Protein AF-A0A2M8Q9E0-F1 (afdb_monomer_lite)

Structure (mmCIF, N/CA/C/O backbone):
data_AF-A0A2M8Q9E0-F1
#
_entry.id   AF-A0A2M8Q9E0-F1
#
loop_
_atom_site.group_PDB
_atom_site.id
_atom_site.type_symbol
_atom_site.label_atom_id
_atom_site.label_alt_id
_atom_site.label_comp_id
_atom_site.label_asym_id
_atom_site.label_entity_id
_atom_site.label_seq_id
_atom_site.pdbx_PDB_ins_code
_atom_site.Cartn_x
_atom_site.Cartn_y
_atom_site.Cartn_z
_atom_site.occupancy
_atom_site.B_iso_or_equiv
_atom_site.auth_seq_id
_atom_site.auth_comp_id
_atom_site.auth_asym_id
_atom_site.auth_atom_id
_atom_site.pdbx_PDB_model_num
ATOM 1 N N . MET A 1 1 ? -6.955 -9.492 21.400 1.00 60.41 1 MET A N 1
ATOM 2 C CA . MET A 1 1 ? -7.118 -10.367 20.214 1.00 60.41 1 MET A CA 1
ATOM 3 C C . MET A 1 1 ? -6.057 -11.446 20.306 1.00 60.41 1 MET A C 1
ATOM 5 O O . MET A 1 1 ? -4.977 -11.113 20.778 1.00 60.41 1 MET A O 1
ATOM 9 N N . SER A 1 2 ? -6.350 -12.702 19.955 1.00 78.50 2 SER A N 1
ATOM 10 C CA . SER A 1 2 ? -5.313 -13.746 19.972 1.00 78.50 2 SER A CA 1
ATOM 11 C C . SER A 1 2 ? -4.228 -13.433 18.937 1.00 78.50 2 SER A C 1
ATOM 13 O O . SER A 1 2 ? -4.513 -12.800 17.916 1.00 78.50 2 SER A O 1
ATOM 15 N N . GLU A 1 3 ? -2.991 -13.852 19.200 1.00 79.25 3 GLU A N 1
ATOM 16 C CA . GLU A 1 3 ? -1.852 -13.628 18.297 1.00 79.25 3 GLU A CA 1
ATOM 17 C C . GLU A 1 3 ? -2.106 -14.211 16.898 1.00 79.25 3 GLU A C 1
ATOM 19 O O . GLU A 1 3 ? -1.849 -13.545 15.893 1.00 79.25 3 GLU A O 1
ATOM 24 N N . ASP A 1 4 ? -2.738 -15.386 16.829 1.00 86.88 4 ASP A N 1
ATOM 25 C CA . ASP A 1 4 ? -3.128 -16.039 15.574 1.00 86.88 4 ASP A CA 1
ATOM 26 C C . ASP A 1 4 ? -4.017 -15.154 14.698 1.00 86.88 4 ASP A C 1
ATOM 28 O O . ASP A 1 4 ? -3.867 -15.101 13.476 1.00 86.88 4 ASP A O 1
ATOM 32 N N . HIS A 1 5 ? -4.941 -14.414 15.312 1.00 85.88 5 HIS A N 1
ATOM 33 C CA . HIS A 1 5 ? -5.854 -13.560 14.566 1.00 85.88 5 HIS A CA 1
ATOM 34 C C . HIS A 1 5 ? -5.113 -12.394 13.899 1.00 85.88 5 HIS A C 1
ATOM 36 O O . HIS A 1 5 ? -5.395 -12.048 12.751 1.00 85.88 5 HIS A O 1
ATOM 42 N N . VAL A 1 6 ? -4.133 -11.809 14.594 1.00 87.56 6 VAL A N 1
ATOM 43 C CA . VAL A 1 6 ? -3.302 -10.718 14.059 1.00 87.56 6 VAL A CA 1
ATOM 44 C C . VAL A 1 6 ? -2.400 -11.226 12.934 1.00 87.56 6 VAL A C 1
ATOM 46 O O . VAL A 1 6 ? -2.247 -10.549 11.912 1.00 87.56 6 VAL A O 1
ATOM 49 N N . PHE A 1 7 ? -1.849 -12.433 13.078 1.00 91.19 7 PHE A N 1
ATOM 50 C CA . PHE A 1 7 ? -1.046 -13.073 12.039 1.00 91.19 7 PHE A CA 1
ATOM 51 C C . PHE A 1 7 ? -1.838 -13.242 10.734 1.00 91.19 7 PHE A C 1
ATOM 53 O O . PHE A 1 7 ? -1.405 -12.775 9.675 1.00 91.19 7 PHE A O 1
ATOM 60 N N . TRP A 1 8 ? -3.033 -13.837 10.802 1.00 93.50 8 TRP A N 1
ATOM 61 C CA . TRP A 1 8 ? -3.864 -14.061 9.616 1.00 93.50 8 TRP A CA 1
ATOM 62 C C . TRP A 1 8 ? -4.396 -12.769 8.999 1.00 93.50 8 TRP A C 1
ATOM 64 O O . TRP A 1 8 ? -4.403 -12.641 7.774 1.00 93.50 8 TRP A O 1
ATOM 74 N N . GLN A 1 9 ? -4.763 -11.776 9.812 1.00 90.50 9 GLN A N 1
ATOM 75 C CA . GLN A 1 9 ? -5.128 -10.452 9.302 1.00 90.50 9 GLN A CA 1
ATOM 76 C C . GLN A 1 9 ? -3.966 -9.780 8.569 1.00 90.50 9 GLN A C 1
ATOM 78 O O . GLN A 1 9 ? -4.171 -9.202 7.505 1.00 90.50 9 GLN A O 1
ATOM 83 N N . THR A 1 10 ? -2.742 -9.902 9.086 1.00 92.38 10 THR A N 1
ATOM 84 C CA . THR A 1 10 ? -1.543 -9.354 8.436 1.00 92.38 10 THR A CA 1
ATOM 85 C C . THR A 1 10 ? -1.278 -10.038 7.097 1.00 92.38 10 THR A C 1
ATOM 87 O O . THR A 1 10 ? -0.991 -9.367 6.106 1.00 92.38 10 THR A O 1
ATOM 90 N N . LYS A 1 11 ? -1.430 -11.367 7.027 1.00 93.19 11 LYS A N 1
ATOM 91 C CA . LYS A 1 11 ? -1.324 -12.121 5.768 1.00 93.19 11 LYS A CA 1
ATOM 92 C C . LYS A 1 11 ? -2.397 -11.713 4.762 1.00 93.19 11 LYS A C 1
ATOM 94 O O . LYS A 1 11 ? -2.080 -11.516 3.592 1.00 93.19 11 LYS A O 1
ATOM 99 N N . LEU A 1 12 ? -3.641 -11.551 5.208 1.00 91.62 12 LEU A N 1
ATOM 100 C CA . LEU A 1 12 ? -4.738 -11.105 4.353 1.00 91.62 12 LEU A CA 1
ATOM 101 C C . LEU A 1 12 ? -4.495 -9.686 3.824 1.00 91.62 12 LEU A C 1
ATOM 103 O O . LEU A 1 12 ? -4.649 -9.449 2.629 1.00 91.62 12 LEU A O 1
ATOM 107 N N . ALA A 1 13 ? -4.042 -8.768 4.681 1.00 89.81 13 ALA A N 1
ATOM 108 C CA . ALA A 1 13 ? -3.657 -7.420 4.275 1.00 89.81 13 ALA A CA 1
ATOM 109 C C . ALA A 1 13 ? -2.540 -7.445 3.223 1.00 89.81 13 ALA A C 1
ATOM 111 O O . ALA A 1 13 ? -2.661 -6.796 2.189 1.00 89.81 13 ALA A O 1
ATOM 112 N N . ALA A 1 14 ? -1.498 -8.255 3.434 1.00 90.31 14 ALA A N 1
ATOM 113 C CA . ALA A 1 14 ? -0.431 -8.439 2.455 1.00 90.31 14 ALA A CA 1
ATOM 114 C C . ALA A 1 14 ? -0.948 -9.024 1.130 1.00 90.31 14 ALA A C 1
ATOM 116 O O . ALA A 1 14 ? -0.478 -8.642 0.067 1.00 90.31 14 ALA A O 1
ATOM 117 N N . ARG A 1 15 ? -1.935 -9.924 1.151 1.00 88.75 15 ARG A N 1
ATOM 118 C CA . ARG A 1 15 ? -2.488 -10.513 -0.078 1.00 88.75 15 ARG A CA 1
ATOM 119 C C . ARG A 1 15 ? -3.314 -9.526 -0.907 1.00 88.75 15 ARG A C 1
ATOM 121 O O . ARG A 1 15 ? -3.393 -9.701 -2.123 1.00 88.75 15 ARG A O 1
ATOM 128 N N . LEU A 1 16 ? -3.940 -8.553 -0.246 1.00 85.69 16 LEU A N 1
ATOM 129 C CA . LEU A 1 16 ? -4.846 -7.569 -0.846 1.00 85.69 16 LEU A CA 1
ATOM 130 C C . LEU A 1 16 ? -4.192 -6.210 -1.128 1.00 85.69 16 LEU A C 1
ATOM 132 O O . LEU A 1 16 ? -4.848 -5.359 -1.718 1.00 85.69 16 LEU A O 1
ATOM 136 N N . HIS A 1 17 ? -2.949 -5.982 -0.686 1.00 84.25 17 HIS A N 1
ATOM 137 C CA . HIS A 1 17 ? -2.293 -4.677 -0.829 1.00 84.25 17 HIS A CA 1
ATOM 138 C C . HIS A 1 17 ? -2.108 -4.263 -2.298 1.00 84.25 17 HIS A C 1
ATOM 140 O O . HIS A 1 17 ? -2.244 -3.085 -2.613 1.00 84.25 17 HIS A O 1
ATOM 146 N N . ASP A 1 18 ? -1.855 -5.243 -3.170 1.00 77.81 18 ASP A N 1
ATOM 147 C CA . ASP A 1 18 ? -1.676 -5.066 -4.604 1.00 77.81 18 ASP A CA 1
ATOM 148 C C . ASP A 1 18 ? -2.841 -5.722 -5.352 1.00 77.81 18 ASP A C 1
ATOM 150 O O . ASP A 1 18 ? -2.922 -6.956 -5.422 1.00 77.81 18 ASP A O 1
ATOM 154 N N . PRO A 1 19 ? -3.775 -4.924 -5.894 1.00 75.25 19 PRO A N 1
ATOM 155 C CA . PRO A 1 19 ? -4.884 -5.459 -6.661 1.00 75.25 19 PRO A CA 1
ATOM 156 C C . PRO A 1 19 ? -4.421 -5.945 -8.045 1.00 75.25 19 PRO A C 1
ATOM 158 O O . PRO A 1 19 ? -3.419 -5.474 -8.588 1.00 75.25 19 PRO A O 1
ATOM 161 N N . ALA A 1 20 ? -5.156 -6.885 -8.644 1.00 78.25 20 ALA A N 1
ATOM 162 C CA . ALA A 1 20 ? -4.781 -7.483 -9.932 1.00 78.25 20 ALA A CA 1
ATOM 163 C C . ALA A 1 20 ? -4.768 -6.449 -11.076 1.00 78.25 20 ALA A C 1
ATOM 165 O O . ALA A 1 20 ? -3.978 -6.539 -12.012 1.00 78.25 20 ALA A O 1
ATOM 166 N N . GLU A 1 21 ? -5.614 -5.430 -10.969 1.00 73.31 21 GLU A N 1
ATOM 167 C CA . GLU A 1 21 ? -5.741 -4.308 -11.889 1.00 73.31 21 GLU A CA 1
ATOM 168 C C . GLU A 1 21 ? -4.681 -3.212 -11.693 1.00 73.31 21 GLU A C 1
ATOM 170 O O . GLU A 1 21 ? -4.707 -2.224 -12.426 1.00 73.31 21 GLU A O 1
ATOM 175 N N . LYS A 1 22 ? -3.722 -3.364 -10.763 1.00 75.31 22 LYS A N 1
ATOM 176 C CA . LYS A 1 22 ? -2.701 -2.343 -10.449 1.00 75.31 22 LYS A CA 1
ATOM 177 C C . LYS A 1 22 ? -1.995 -1.797 -11.693 1.00 75.31 22 LYS A C 1
ATOM 179 O O . LYS A 1 22 ? -1.803 -0.591 -11.798 1.00 75.31 22 LYS A O 1
ATOM 184 N N . ALA A 1 23 ? -1.671 -2.649 -12.668 1.00 70.44 23 ALA A N 1
ATOM 185 C CA . ALA A 1 23 ? -1.051 -2.214 -13.922 1.00 70.44 23 ALA A CA 1
ATOM 186 C C . ALA A 1 23 ? -1.959 -1.284 -14.754 1.00 70.44 23 ALA A C 1
ATOM 188 O O . ALA A 1 23 ? -1.475 -0.340 -15.372 1.00 70.44 23 ALA A O 1
ATOM 189 N N . LEU A 1 24 ? -3.275 -1.520 -14.751 1.00 68.56 24 LEU A N 1
ATOM 190 C CA . LEU A 1 24 ? -4.253 -0.685 -15.452 1.00 68.56 24 LEU A CA 1
ATOM 191 C C . LEU A 1 24 ? -4.507 0.630 -14.714 1.00 68.56 24 LEU A C 1
ATOM 193 O O . LEU A 1 24 ? -4.662 1.653 -15.370 1.00 68.56 24 LEU A O 1
ATOM 197 N N . VAL A 1 25 ? -4.539 0.602 -13.378 1.00 67.06 25 VAL A N 1
ATOM 198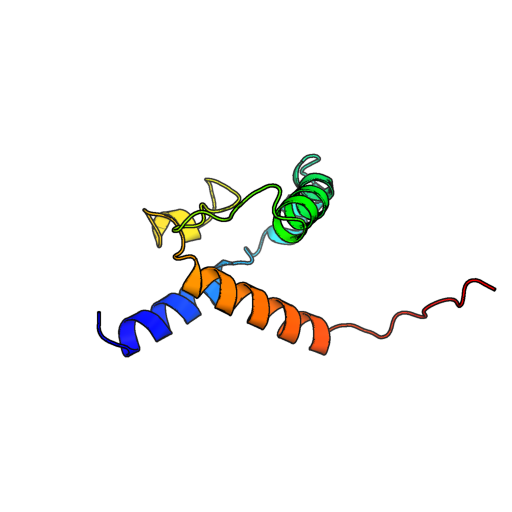 C CA . VAL A 1 25 ? -4.722 1.797 -12.539 1.00 67.06 25 VAL A CA 1
ATOM 199 C C . VAL A 1 25 ? -3.516 2.723 -12.659 1.00 67.06 25 VAL A C 1
ATOM 201 O O . VAL A 1 25 ? -3.693 3.901 -12.953 1.00 67.06 25 VAL A O 1
ATOM 204 N N . LEU A 1 26 ? -2.297 2.184 -12.521 1.00 66.00 26 LEU A N 1
ATOM 205 C CA . LEU A 1 26 ? -1.070 2.969 -12.659 1.00 66.00 26 LEU A CA 1
ATOM 206 C C . LEU A 1 26 ? -1.027 3.647 -14.030 1.00 66.00 26 LEU A C 1
ATOM 208 O O . LEU A 1 26 ? -0.964 4.863 -14.101 1.00 66.00 26 LEU A O 1
ATOM 212 N N . LEU A 1 27 ? -1.196 2.898 -15.122 1.00 62.22 27 LEU A N 1
ATOM 213 C CA . LEU A 1 27 ? -1.035 3.429 -16.481 1.00 62.22 27 LEU A CA 1
ATOM 214 C C . LEU A 1 27 ? -2.177 4.329 -16.986 1.00 62.22 27 LEU A C 1
ATOM 216 O O . LEU A 1 27 ? -2.055 4.883 -18.079 1.00 62.22 27 LEU A O 1
ATOM 220 N N . ARG A 1 28 ? -3.283 4.468 -16.244 1.00 59.81 28 ARG A N 1
ATOM 221 C CA . ARG A 1 28 ? -4.452 5.260 -16.669 1.00 59.81 28 ARG A CA 1
ATOM 222 C C . ARG A 1 28 ? -4.761 6.458 -15.783 1.00 59.81 28 ARG A C 1
ATOM 224 O O . ARG A 1 28 ? -5.420 7.368 -16.276 1.00 59.81 28 ARG A O 1
ATOM 231 N N . ASP A 1 29 ? -4.323 6.470 -14.526 1.00 59.56 29 ASP A N 1
ATOM 232 C CA . ASP A 1 29 ? -4.623 7.560 -13.597 1.00 59.56 29 ASP A CA 1
ATOM 233 C C . ASP A 1 29 ? -3.472 8.589 -13.533 1.00 59.56 29 ASP A C 1
ATOM 235 O O . ASP A 1 29 ? -2.395 8.274 -13.012 1.00 59.56 29 ASP A O 1
ATOM 239 N N . PRO A 1 30 ? -3.678 9.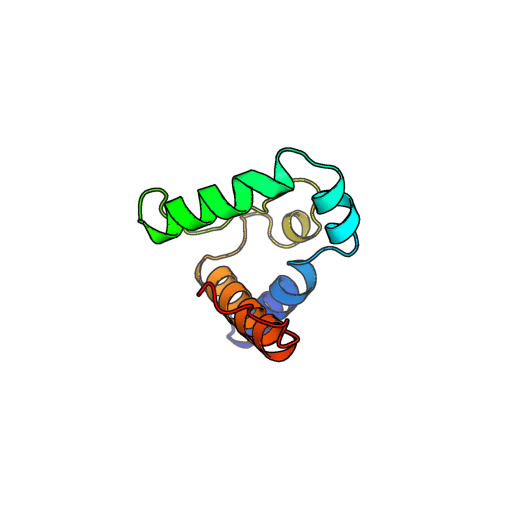840 -14.001 1.00 55.62 30 PRO A N 1
ATOM 240 C CA . PRO A 1 30 ? -2.703 10.922 -13.852 1.00 55.62 30 PRO A CA 1
ATOM 241 C C . PRO A 1 30 ? -2.319 11.189 -12.389 1.00 55.62 30 PRO A C 1
ATOM 243 O O . PRO A 1 30 ? -1.182 11.566 -12.111 1.00 55.62 30 PRO A O 1
ATOM 246 N N . ALA A 1 31 ? -3.230 10.963 -11.436 1.00 57.75 31 ALA A N 1
ATOM 247 C CA . ALA A 1 31 ? -2.952 11.125 -10.013 1.00 57.75 31 ALA A CA 1
ATOM 248 C C . ALA A 1 31 ? -2.166 9.943 -9.417 1.00 57.75 31 ALA A C 1
ATOM 250 O O . ALA A 1 31 ? -1.505 10.122 -8.389 1.00 57.75 31 ALA A O 1
ATOM 251 N N . GLY A 1 32 ? -2.194 8.768 -10.055 1.00 52.84 32 GLY A N 1
ATOM 252 C CA . GLY A 1 32 ? -1.580 7.533 -9.562 1.00 52.84 32 GLY A CA 1
ATOM 253 C C . GLY A 1 32 ? -0.053 7.494 -9.679 1.00 52.84 32 GLY A C 1
ATOM 254 O O . GLY A 1 32 ? 0.608 6.871 -8.849 1.00 52.84 32 GLY A O 1
ATOM 255 N N . HIS A 1 33 ? 0.527 8.193 -10.661 1.00 47.53 33 HIS A N 1
ATOM 256 C CA . HIS A 1 33 ? 1.973 8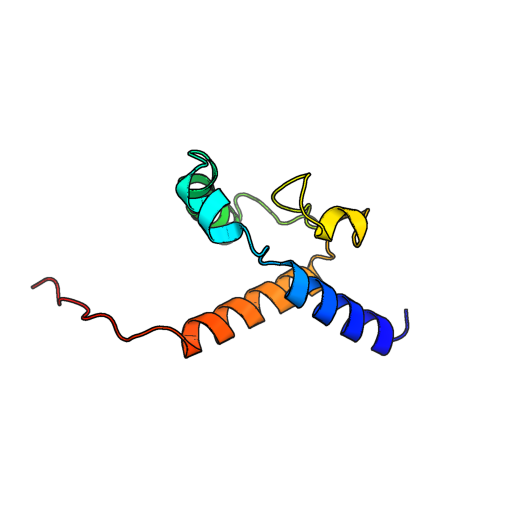.154 -10.913 1.00 47.53 33 HIS A CA 1
ATOM 257 C C . HIS A 1 33 ? 2.790 9.152 -10.078 1.00 47.53 33 HIS A C 1
ATOM 259 O O . HIS A 1 33 ? 3.869 8.813 -9.593 1.00 47.53 33 HIS A O 1
ATOM 265 N N . GLU A 1 34 ? 2.300 10.376 -9.880 1.00 46.56 34 GLU A N 1
ATOM 266 C CA . GLU A 1 34 ? 3.127 11.471 -9.339 1.00 46.56 34 GLU A CA 1
ATOM 267 C C . GLU A 1 34 ? 2.861 11.765 -7.854 1.00 46.56 34 GLU A C 1
ATOM 269 O O . GLU A 1 34 ? 3.760 12.189 -7.112 1.00 46.56 34 GLU A O 1
ATOM 274 N N . ASN A 1 35 ? 1.652 11.462 -7.365 1.00 54.66 35 ASN A N 1
ATOM 275 C CA . ASN A 1 35 ? 1.319 11.664 -5.956 1.00 54.66 35 ASN A CA 1
ATOM 276 C C . ASN A 1 35 ? 1.973 10.620 -5.045 1.00 54.66 35 ASN A C 1
ATOM 278 O O . ASN A 1 35 ? 2.325 10.952 -3.914 1.00 54.66 35 ASN A O 1
ATOM 282 N N . GLY A 1 36 ? 2.185 9.386 -5.519 1.00 63.28 36 GLY A N 1
ATOM 283 C CA . GLY A 1 36 ? 2.777 8.306 -4.720 1.00 63.28 36 GLY A CA 1
ATOM 284 C C . GLY A 1 36 ? 4.173 8.654 -4.195 1.00 63.28 36 GLY A C 1
ATOM 285 O O . GLY A 1 36 ? 4.427 8.567 -2.992 1.00 63.28 36 GLY A O 1
ATOM 286 N N . THR A 1 37 ? 5.056 9.137 -5.074 1.00 64.00 37 THR A N 1
ATOM 287 C CA . THR A 1 37 ? 6.433 9.528 -4.726 1.00 64.00 37 THR A CA 1
ATOM 288 C C . THR A 1 37 ? 6.467 10.771 -3.841 1.00 64.00 37 THR A C 1
ATOM 290 O O . THR A 1 37 ? 7.134 10.781 -2.806 1.00 64.00 37 THR A O 1
ATOM 293 N N . SER A 1 38 ? 5.698 11.804 -4.190 1.00 68.38 38 SER A N 1
ATOM 294 C CA . SER A 1 38 ? 5.655 13.062 -3.437 1.00 68.38 38 SER A CA 1
ATOM 295 C C . SER A 1 38 ? 5.079 12.872 -2.029 1.00 68.38 38 SER A C 1
ATOM 297 O O . SER A 1 38 ? 5.606 13.406 -1.052 1.00 68.38 38 SER A O 1
ATOM 299 N N . ARG A 1 39 ? 4.025 12.059 -1.892 1.00 71.31 39 ARG A N 1
ATOM 300 C CA . ARG A 1 39 ? 3.410 11.714 -0.603 1.00 71.31 39 ARG A CA 1
ATOM 301 C C . ARG A 1 39 ? 4.310 10.803 0.229 1.00 71.31 39 ARG A C 1
ATOM 303 O O . ARG A 1 39 ? 4.436 11.000 1.436 1.00 71.31 39 ARG A O 1
ATOM 310 N N . ALA A 1 40 ? 4.995 9.849 -0.403 1.00 72.75 40 ALA A N 1
ATOM 311 C CA . ALA A 1 40 ? 6.012 9.041 0.266 1.00 72.75 40 ALA A CA 1
ATOM 312 C C . ALA A 1 40 ? 7.151 9.912 0.819 1.00 72.75 40 ALA A C 1
ATOM 314 O O . ALA A 1 40 ? 7.552 9.722 1.968 1.00 72.75 40 ALA A O 1
ATOM 315 N N . LEU A 1 41 ? 7.620 10.903 0.054 1.00 74.88 41 LEU A N 1
ATOM 316 C CA . LEU A 1 41 ? 8.647 11.846 0.497 1.00 74.88 41 LEU A CA 1
ATOM 317 C C . LEU A 1 41 ? 8.163 12.700 1.680 1.00 74.88 41 LEU A C 1
ATOM 319 O O . LEU A 1 41 ? 8.865 12.797 2.682 1.00 74.88 41 LEU A O 1
ATOM 323 N N . LYS A 1 42 ? 6.942 13.253 1.618 1.00 80.62 42 LYS A N 1
ATOM 324 C CA . LYS A 1 42 ? 6.336 14.006 2.734 1.00 80.62 42 LYS A CA 1
ATOM 325 C C . LYS A 1 42 ? 6.266 13.178 4.019 1.00 80.62 42 LYS A C 1
ATOM 327 O O . LYS A 1 42 ? 6.614 13.681 5.085 1.00 80.62 42 LYS A O 1
ATOM 332 N N . ARG A 1 43 ? 5.889 11.898 3.918 1.00 80.75 43 ARG A N 1
ATOM 333 C CA . ARG A 1 43 ? 5.882 10.955 5.053 1.00 80.75 43 ARG A CA 1
ATOM 334 C C . ARG A 1 43 ? 7.289 10.690 5.595 1.00 80.75 43 ARG A C 1
ATOM 336 O O . ARG A 1 43 ? 7.471 10.637 6.807 1.00 80.75 43 ARG A O 1
ATOM 343 N N . LEU A 1 44 ? 8.284 10.520 4.720 1.00 80.44 44 LEU A N 1
ATOM 344 C CA . LEU A 1 44 ? 9.681 10.296 5.120 1.00 80.44 44 LEU A CA 1
ATOM 345 C C . LEU A 1 44 ? 10.300 11.518 5.805 1.00 80.44 44 LEU A C 1
ATOM 347 O O . LEU A 1 44 ? 11.037 11.360 6.772 1.00 80.44 44 LEU A O 1
ATOM 351 N N . LEU A 1 45 ? 9.970 12.719 5.331 1.00 86.31 45 LEU A N 1
ATOM 352 C CA . LEU A 1 45 ? 10.429 13.989 5.896 1.00 86.31 45 LEU A CA 1
ATOM 353 C C . LEU A 1 45 ? 9.642 14.414 7.149 1.00 86.31 45 LEU A C 1
ATOM 355 O O . LEU A 1 45 ? 9.920 15.467 7.712 1.00 86.31 45 LEU A O 1
ATOM 359 N N . GLY A 1 46 ? 8.652 13.625 7.582 1.00 82.62 46 GLY A N 1
ATOM 360 C CA . GLY A 1 46 ? 7.826 13.930 8.753 1.00 82.62 46 GLY A CA 1
ATOM 361 C C . GLY A 1 46 ? 6.823 15.071 8.547 1.00 82.62 46 GLY A C 1
ATOM 362 O O . GLY A 1 46 ? 6.238 15.544 9.515 1.00 82.62 46 GLY A O 1
ATOM 363 N N . LEU A 1 47 ? 6.601 15.501 7.303 1.00 84.62 47 LEU A N 1
ATOM 364 C CA . LEU A 1 47 ? 5.657 16.567 6.948 1.00 84.62 47 LEU A CA 1
ATOM 365 C C . LEU A 1 47 ? 4.200 16.079 6.925 1.00 84.62 47 LEU A C 1
ATOM 367 O O . LEU A 1 47 ? 3.277 16.883 7.009 1.00 84.62 47 LEU A O 1
ATOM 371 N N . GLU A 1 48 ? 3.992 14.766 6.801 1.00 82.19 48 GLU A N 1
ATOM 372 C CA . GLU A 1 48 ? 2.679 14.114 6.849 1.00 82.19 48 GLU A CA 1
ATOM 373 C C . GLU A 1 48 ? 2.764 12.891 7.782 1.00 82.19 48 GLU A C 1
ATOM 375 O O . GLU A 1 48 ? 3.254 11.833 7.363 1.00 82.19 48 GLU A O 1
ATOM 380 N N . PRO A 1 49 ? 2.355 13.014 9.060 1.00 77.44 49 PRO A N 1
ATOM 381 C CA . PRO A 1 49 ? 2.349 11.886 9.982 1.00 77.44 49 PRO A CA 1
ATOM 382 C C . PRO A 1 49 ? 1.314 10.844 9.548 1.00 77.44 49 PRO A C 1
ATOM 384 O O . PRO A 1 49 ? 0.234 11.169 9.056 1.00 77.44 49 PRO A O 1
ATOM 387 N N . LEU A 1 50 ? 1.648 9.568 9.739 1.00 80.62 50 LEU A N 1
ATOM 388 C CA . LEU A 1 50 ? 0.719 8.476 9.471 1.00 80.62 50 LEU A CA 1
ATOM 389 C C . LEU A 1 50 ? -0.307 8.370 10.601 1.00 80.62 50 LEU A C 1
ATOM 391 O O . LEU A 1 50 ? 0.068 8.355 11.773 1.00 80.62 50 LEU A O 1
ATOM 395 N N . ALA A 1 51 ? -1.582 8.252 10.237 1.00 84.00 51 ALA A N 1
ATOM 396 C CA . ALA A 1 51 ? -2.656 7.982 11.182 1.00 84.00 51 ALA A CA 1
ATOM 397 C C . ALA A 1 51 ? -2.520 6.583 11.814 1.00 84.00 51 ALA A C 1
ATOM 399 O O . ALA A 1 51 ? -1.848 5.697 11.279 1.00 84.00 51 ALA A O 1
ATOM 400 N N . GLU A 1 52 ? -3.187 6.373 12.952 1.00 84.25 52 GLU A N 1
ATOM 401 C CA . GLU A 1 52 ? -3.219 5.073 13.643 1.00 84.25 52 GLU A CA 1
ATOM 402 C C . GLU A 1 52 ? -3.822 3.960 12.778 1.00 84.25 52 GLU A C 1
ATOM 404 O O . GLU A 1 52 ? -3.391 2.808 12.857 1.00 84.25 52 GLU A O 1
ATOM 409 N N . ASN A 1 53 ? -4.786 4.318 11.927 1.00 84.75 53 ASN A N 1
ATOM 410 C CA . ASN A 1 53 ? -5.332 3.454 10.893 1.00 84.75 53 ASN A CA 1
ATOM 411 C C . ASN A 1 53 ? -5.136 4.123 9.536 1.00 84.75 53 ASN A C 1
ATOM 413 O O . ASN A 1 53 ? -5.451 5.296 9.358 1.00 84.75 53 ASN A O 1
ATOM 417 N N . ILE A 1 54 ? -4.575 3.369 8.600 1.00 82.31 54 ILE A N 1
ATOM 418 C CA . ILE A 1 54 ? -4.289 3.811 7.245 1.00 82.31 54 ILE A CA 1
ATOM 419 C C . ILE A 1 54 ? -5.500 3.508 6.380 1.00 82.31 54 ILE A C 1
ATOM 421 O O . ILE A 1 54 ? -5.870 2.342 6.212 1.00 82.31 54 ILE A O 1
ATOM 425 N N . ASP A 1 55 ? -6.101 4.555 5.832 1.00 78.88 55 ASP A N 1
ATOM 426 C CA . ASP A 1 55 ? -7.145 4.407 4.829 1.00 78.88 55 ASP A CA 1
ATOM 427 C C . ASP A 1 55 ? -6.564 3.795 3.546 1.00 78.88 55 ASP A C 1
ATOM 429 O O . ASP A 1 55 ? -5.407 4.061 3.200 1.00 78.88 55 ASP A O 1
ATOM 433 N N . PRO A 1 56 ? -7.330 2.946 2.844 1.00 68.56 56 PRO A N 1
ATOM 434 C CA . PRO A 1 56 ? -6.915 2.446 1.544 1.00 68.56 56 PRO A CA 1
ATOM 435 C C . PRO A 1 56 ? -6.749 3.610 0.559 1.00 68.56 56 PRO A C 1
ATOM 437 O O . PRO A 1 56 ? -7.525 4.560 0.571 1.00 68.56 56 PRO A O 1
ATOM 440 N N . ASP A 1 57 ? -5.744 3.519 -0.315 1.00 63.22 57 ASP A N 1
ATOM 441 C CA . ASP A 1 57 ? -5.445 4.578 -1.290 1.00 63.22 57 ASP A CA 1
ATOM 442 C C . ASP A 1 57 ? -6.555 4.749 -2.351 1.00 63.22 57 ASP A C 1
ATOM 444 O O . ASP A 1 57 ? -6.598 5.768 -3.037 1.00 63.22 57 ASP A O 1
ATOM 448 N N . ASN A 1 58 ? -7.463 3.773 -2.475 1.00 61.97 58 ASN A N 1
ATOM 449 C CA . ASN A 1 58 ? -8.658 3.852 -3.309 1.00 61.97 58 ASN A CA 1
ATOM 450 C C . ASN A 1 58 ? -9.871 3.238 -2.579 1.00 61.97 58 ASN A C 1
ATOM 452 O O . ASN A 1 58 ? -9.807 2.156 -1.986 1.00 61.97 58 ASN A O 1
ATOM 456 N N . ASP A 1 59 ? -10.985 3.959 -2.660 1.00 55.31 59 ASP A N 1
ATOM 457 C CA . ASP A 1 59 ? -12.289 3.653 -2.087 1.00 55.31 59 ASP A CA 1
ATOM 458 C C . ASP A 1 59 ? -12.946 2.375 -2.642 1.00 55.31 59 ASP A C 1
ATOM 460 O O . ASP A 1 59 ? -13.808 1.805 -1.967 1.00 55.31 59 ASP A O 1
ATOM 464 N N . GLU A 1 60 ? -12.524 1.917 -3.825 1.00 55.59 60 GLU A N 1
ATOM 465 C CA . GLU A 1 60 ? -13.029 0.730 -4.534 1.00 55.59 60 GLU A CA 1
ATOM 466 C C . GLU A 1 60 ? -12.251 -0.563 -4.219 1.00 55.59 60 GLU A C 1
ATOM 468 O O . GLU A 1 60 ? -12.617 -1.646 -4.677 1.00 55.59 60 GLU A O 1
ATOM 473 N N . VAL A 1 61 ? -11.180 -0.492 -3.421 1.00 65.50 61 VAL A N 1
ATOM 474 C CA . VAL A 1 61 ? -10.302 -1.647 -3.176 1.00 65.50 61 VAL A CA 1
ATOM 475 C C . VAL A 1 61 ? -10.931 -2.607 -2.164 1.00 65.50 61 VAL A C 1
ATOM 477 O O . VAL A 1 61 ? -11.441 -2.203 -1.116 1.00 65.50 61 VAL A O 1
ATOM 480 N N . LEU A 1 62 ? -10.819 -3.914 -2.432 1.00 67.00 62 LEU A N 1
ATOM 481 C CA . LEU A 1 62 ? -11.335 -5.004 -1.587 1.00 67.00 62 LEU A CA 1
ATOM 482 C C . LEU A 1 62 ? -10.905 -4.889 -0.108 1.00 67.00 62 LEU A C 1
ATOM 484 O O . LEU A 1 62 ? -11.611 -5.335 0.800 1.00 67.00 62 LEU A O 1
ATOM 488 N N . SER A 1 63 ? -9.753 -4.263 0.141 1.00 71.62 63 SER A N 1
ATOM 489 C CA . SER A 1 63 ? -9.228 -3.974 1.475 1.00 71.62 63 SER A CA 1
ATOM 490 C C . SER A 1 63 ? -10.194 -3.142 2.324 1.00 71.62 63 SER A C 1
ATOM 492 O O . SER A 1 63 ? -10.281 -3.394 3.522 1.00 71.62 63 SER A O 1
ATOM 494 N N . ARG A 1 64 ? -10.991 -2.239 1.737 1.00 71.88 64 ARG A N 1
ATOM 495 C CA . ARG A 1 64 ? -11.991 -1.433 2.459 1.00 71.88 64 ARG A CA 1
ATOM 496 C C . ARG A 1 64 ? -13.133 -2.276 3.026 1.00 71.88 64 ARG A C 1
ATOM 498 O O . ARG A 1 64 ? -13.628 -2.006 4.119 1.00 71.88 64 ARG A O 1
ATOM 505 N N . VAL A 1 65 ? -13.536 -3.321 2.302 1.00 76.44 65 VAL A N 1
ATOM 506 C CA . VAL A 1 65 ? -14.608 -4.238 2.724 1.00 76.44 65 VAL A CA 1
ATOM 507 C C . VAL A 1 65 ? -14.163 -5.062 3.934 1.00 76.44 65 VAL A C 1
ATOM 509 O O . VAL A 1 65 ? -14.937 -5.271 4.871 1.00 76.44 65 VAL A O 1
ATOM 512 N N . VAL A 1 66 ? -12.900 -5.494 3.929 1.00 80.44 66 VAL A N 1
ATOM 513 C CA . VAL A 1 66 ? -12.302 -6.329 4.978 1.00 80.44 66 VAL A CA 1
ATOM 514 C C . VAL A 1 66 ? -11.864 -5.493 6.189 1.00 80.44 66 VAL A C 1
ATOM 516 O O . VAL A 1 66 ? -12.106 -5.880 7.332 1.00 80.44 66 VAL A O 1
ATOM 519 N N . PHE A 1 67 ? -11.270 -4.320 5.959 1.00 84.12 67 PHE A N 1
ATOM 520 C CA . PHE A 1 67 ? -10.737 -3.417 6.981 1.00 84.12 67 PHE A CA 1
ATOM 521 C C . PHE A 1 67 ? -11.555 -2.121 7.047 1.00 84.12 67 PHE A C 1
ATOM 523 O O . PHE A 1 67 ? -11.098 -1.046 6.670 1.00 84.12 67 PHE A O 1
ATOM 530 N N . LYS A 1 68 ? -12.778 -2.215 7.584 1.00 80.56 68 LYS A N 1
ATOM 531 C CA . LYS A 1 68 ? -13.752 -1.102 7.629 1.00 80.56 68 LYS A CA 1
ATOM 532 C C . LYS A 1 68 ? -13.266 0.174 8.329 1.00 80.56 68 LYS A C 1
ATOM 534 O O . LYS A 1 68 ? -13.822 1.237 8.091 1.00 80.56 68 LYS A O 1
ATOM 539 N N . LYS A 1 69 ? -12.293 0.057 9.237 1.00 83.19 69 LYS A N 1
ATOM 540 C CA . LYS A 1 69 ? -11.711 1.179 9.997 1.00 83.19 69 LYS A CA 1
ATOM 541 C C . LYS A 1 69 ? -10.346 1.623 9.455 1.00 83.19 69 LYS A C 1
ATOM 543 O O . LYS A 1 69 ? -9.658 2.370 10.138 1.00 83.19 69 LYS A O 1
ATOM 548 N N . GLY A 1 70 ? -9.940 1.119 8.290 1.00 82.44 70 GLY A N 1
ATOM 549 C CA . GLY A 1 70 ? -8.573 1.235 7.796 1.00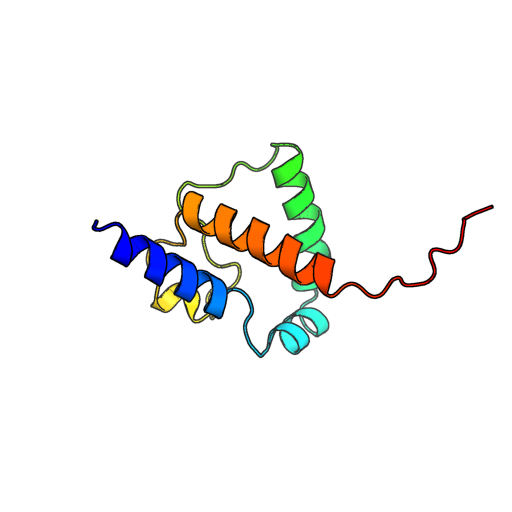 82.44 70 GLY A CA 1
ATOM 550 C C . GLY A 1 70 ? -7.653 0.154 8.365 1.00 82.44 70 GLY A C 1
ATOM 551 O O . GLY A 1 70 ? -8.026 -0.635 9.242 1.00 82.44 70 GLY A O 1
ATOM 552 N N . LEU A 1 71 ? -6.443 0.086 7.818 1.00 86.88 71 LEU A N 1
ATOM 553 C CA . LEU A 1 71 ? -5.432 -0.885 8.211 1.00 86.88 71 LEU A CA 1
ATOM 554 C C . LEU A 1 71 ? -4.633 -0.356 9.414 1.00 86.88 71 LEU A C 1
ATOM 556 O O . LEU A 1 71 ? -4.060 0.729 9.307 1.00 86.88 71 LEU A O 1
ATOM 560 N N . PRO A 1 72 ? -4.504 -1.102 10.526 1.00 90.06 72 PRO A N 1
ATOM 561 C CA . PRO A 1 72 ? -3.698 -0.656 11.658 1.00 90.06 72 PRO A CA 1
ATOM 562 C C . PRO A 1 72 ? -2.261 -0.329 11.239 1.00 90.06 72 PRO A C 1
ATOM 564 O O . PRO A 1 72 ? -1.636 -1.097 10.498 1.00 90.06 72 PRO A O 1
ATOM 567 N N . LEU A 1 73 ? -1.703 0.771 11.752 1.00 89.00 73 LEU A N 1
ATOM 568 C CA . LEU A 1 73 ? -0.371 1.259 11.382 1.00 89.00 73 LEU A CA 1
ATOM 569 C C . LEU A 1 73 ? 0.720 0.191 11.546 1.00 89.00 73 LEU A C 1
ATOM 571 O O . LEU A 1 73 ? 1.611 0.065 10.704 1.00 89.00 73 LEU A O 1
ATOM 575 N N . SER A 1 74 ? 0.643 -0.616 12.605 1.00 90.56 74 SER A N 1
ATOM 576 C CA . SER A 1 74 ? 1.565 -1.733 12.826 1.00 90.56 74 SER A CA 1
ATOM 577 C C . SER A 1 74 ? 1.510 -2.745 11.679 1.00 90.56 74 SER A C 1
ATOM 579 O O . SER A 1 74 ? 2.555 -3.136 11.163 1.00 90.56 74 SER A O 1
ATOM 581 N N . THR A 1 75 ? 0.315 -3.121 11.222 1.00 90.44 75 THR A N 1
ATOM 582 C CA . THR A 1 75 ? 0.117 -4.052 10.101 1.00 90.44 75 THR A CA 1
ATOM 583 C C . THR A 1 75 ? 0.622 -3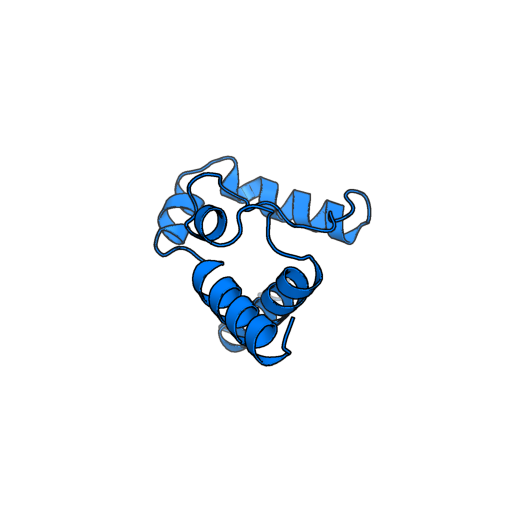.437 8.798 1.00 90.44 75 THR A C 1
ATOM 585 O O . THR A 1 75 ? 1.397 -4.070 8.083 1.00 90.44 75 THR A O 1
ATOM 588 N N . TYR A 1 76 ? 0.288 -2.168 8.540 1.00 88.75 76 TYR A N 1
ATOM 589 C CA . TYR A 1 76 ? 0.787 -1.420 7.384 1.00 88.75 76 TYR A CA 1
ATOM 590 C C . TYR A 1 76 ? 2.320 -1.423 7.309 1.00 88.75 76 TYR A C 1
ATOM 592 O O . TYR A 1 76 ? 2.894 -1.687 6.254 1.00 88.75 76 TYR A O 1
ATOM 600 N N . ARG A 1 77 ? 3.011 -1.190 8.434 1.00 90.56 77 ARG A N 1
ATOM 601 C CA . ARG A 1 77 ? 4.483 -1.202 8.482 1.00 90.56 77 ARG A CA 1
ATOM 602 C C . ARG A 1 77 ? 5.083 -2.578 8.194 1.00 90.56 77 ARG A C 1
ATOM 604 O O . ARG A 1 77 ? 6.132 -2.638 7.552 1.00 90.56 77 ARG A O 1
ATOM 611 N N . HIS A 1 78 ? 4.446 -3.661 8.640 1.00 93.44 78 HIS A N 1
ATOM 612 C CA . HIS A 1 78 ? 4.886 -5.020 8.310 1.00 93.44 78 HIS A CA 1
ATOM 613 C C . HIS A 1 78 ? 4.736 -5.301 6.815 1.00 93.44 78 HIS A C 1
ATOM 615 O O . HIS A 1 78 ? 5.700 -5.731 6.185 1.00 93.44 78 HIS A O 1
ATOM 621 N N . VAL A 1 79 ? 3.569 -4.989 6.242 1.00 90.62 79 VAL A N 1
ATOM 622 C CA . VAL A 1 79 ? 3.305 -5.168 4.806 1.00 90.62 79 VAL A CA 1
ATOM 623 C C . VAL A 1 79 ? 4.279 -4.333 3.970 1.00 90.62 79 VAL A C 1
ATOM 625 O O . VAL A 1 79 ? 4.928 -4.875 3.086 1.00 90.62 79 VAL A O 1
ATOM 628 N N . GLN A 1 80 ? 4.486 -3.058 4.316 1.00 89.06 80 GLN A N 1
ATOM 629 C CA . GLN A 1 80 ? 5.432 -2.172 3.627 1.00 89.06 80 GLN A CA 1
ATOM 630 C C . GLN A 1 80 ? 6.869 -2.714 3.624 1.00 89.06 80 GLN A C 1
ATOM 632 O O . GLN A 1 80 ? 7.581 -2.583 2.631 1.00 89.06 80 GLN A O 1
ATOM 637 N N . ARG A 1 81 ? 7.343 -3.272 4.744 1.00 91.31 81 ARG A N 1
ATOM 638 C CA . ARG A 1 81 ? 8.694 -3.853 4.819 1.00 91.31 81 ARG A CA 1
ATOM 639 C C . ARG A 1 81 ? 8.794 -5.139 4.004 1.00 91.31 81 ARG A C 1
ATOM 641 O O . ARG A 1 81 ? 9.781 -5.316 3.298 1.00 91.31 81 ARG A O 1
ATOM 648 N N . ALA A 1 82 ? 7.776 -5.994 4.088 1.00 91.56 82 ALA A N 1
ATOM 649 C CA . ALA A 1 82 ? 7.719 -7.242 3.338 1.00 91.56 82 ALA A CA 1
ATOM 650 C C . ALA A 1 82 ? 7.715 -6.993 1.824 1.00 91.56 82 ALA A C 1
ATOM 652 O O . ALA A 1 82 ? 8.491 -7.625 1.116 1.00 91.56 82 ALA A O 1
ATOM 653 N N . ASP A 1 83 ? 6.919 -6.030 1.354 1.00 88.00 83 ASP A N 1
ATOM 654 C CA . ASP A 1 83 ? 6.878 -5.620 -0.052 1.00 88.00 83 ASP A CA 1
ATOM 655 C C . ASP A 1 83 ? 8.248 -5.125 -0.539 1.00 88.00 83 ASP A C 1
ATOM 657 O O . ASP A 1 83 ? 8.767 -5.604 -1.542 1.00 88.00 83 ASP A O 1
ATOM 661 N N . ARG A 1 84 ? 8.925 -4.261 0.233 1.00 86.94 84 ARG A N 1
ATOM 662 C CA . ARG A 1 84 ? 10.288 -3.814 -0.110 1.00 86.94 84 ARG A CA 1
ATOM 663 C C . ARG A 1 84 ? 11.275 -4.968 -0.240 1.00 86.94 84 ARG A C 1
ATOM 665 O O . ARG A 1 84 ? 12.127 -4.917 -1.120 1.00 86.94 84 ARG A O 1
ATOM 672 N N . TRP A 1 85 ? 11.205 -5.960 0.646 1.00 88.50 85 TRP A N 1
ATOM 673 C CA . TRP A 1 85 ? 12.094 -7.121 0.592 1.00 88.50 85 TRP A CA 1
ATOM 674 C C . TRP A 1 85 ? 11.765 -8.052 -0.572 1.00 88.50 85 TRP A C 1
ATOM 676 O O . TRP A 1 85 ? 12.690 -8.504 -1.238 1.00 88.50 85 TRP A O 1
ATOM 686 N N . ALA A 1 86 ? 10.481 -8.288 -0.850 1.00 88.44 86 ALA A N 1
ATOM 687 C CA . ALA A 1 86 ? 10.044 -9.057 -2.011 1.00 88.44 86 ALA A CA 1
ATOM 688 C C . ALA A 1 86 ? 10.498 -8.374 -3.309 1.00 88.44 86 ALA A C 1
ATOM 690 O O . ALA A 1 86 ? 11.244 -8.956 -4.088 1.00 88.44 86 ALA A O 1
A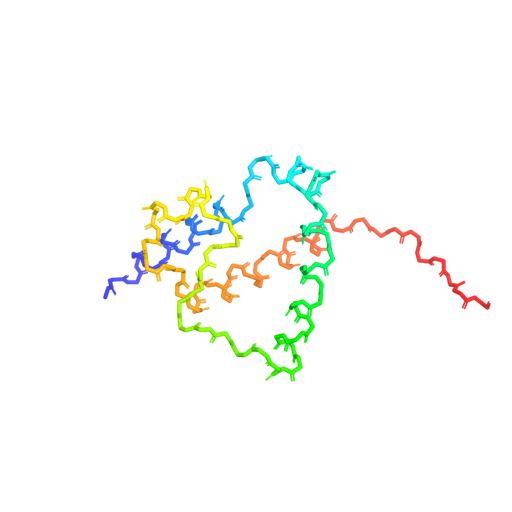TOM 691 N N . ALA A 1 87 ? 10.187 -7.084 -3.460 1.00 83.38 87 ALA A N 1
ATOM 692 C CA . ALA A 1 87 ? 10.605 -6.301 -4.611 1.00 83.38 87 ALA A CA 1
ATOM 693 C C . ALA A 1 87 ? 12.130 -6.265 -4.764 1.00 83.38 87 ALA A C 1
ATOM 695 O O . ALA A 1 87 ? 12.612 -6.364 -5.883 1.00 83.38 87 ALA A O 1
ATOM 696 N N . ALA A 1 88 ? 12.895 -6.121 -3.672 1.00 80.62 88 ALA A N 1
ATOM 697 C CA . ALA A 1 88 ? 14.360 -6.133 -3.706 1.00 80.62 88 ALA A CA 1
ATOM 698 C C . ALA A 1 88 ? 14.936 -7.470 -4.194 1.00 80.62 88 ALA A C 1
ATOM 700 O O . ALA A 1 88 ? 15.936 -7.452 -4.905 1.00 80.62 88 ALA A O 1
ATOM 701 N N . ALA A 1 89 ? 14.311 -8.594 -3.836 1.00 79.62 89 ALA A N 1
ATOM 702 C CA . ALA A 1 89 ? 14.697 -9.911 -4.336 1.00 79.62 89 ALA A CA 1
ATOM 703 C C . ALA A 1 89 ? 14.401 -10.066 -5.838 1.00 79.62 89 ALA A C 1
ATOM 705 O O . ALA A 1 89 ? 15.165 -10.721 -6.543 1.00 79.62 89 ALA A O 1
ATOM 706 N N . ASP A 1 90 ? 13.341 -9.415 -6.323 1.00 73.94 90 ASP A N 1
ATOM 707 C CA . ASP A 1 90 ? 12.905 -9.488 -7.719 1.00 73.94 90 ASP A CA 1
ATOM 708 C C . ASP A 1 90 ? 13.587 -8.461 -8.639 1.00 73.94 90 ASP A C 1
ATOM 710 O O . ASP A 1 90 ? 13.427 -8.547 -9.857 1.00 73.94 90 ASP A O 1
ATOM 714 N N . ARG A 1 91 ? 14.330 -7.469 -8.110 1.00 62.56 91 ARG A N 1
ATOM 715 C CA . ARG A 1 91 ? 14.925 -6.415 -8.954 1.00 62.56 91 ARG A CA 1
ATOM 716 C C . ARG A 1 91 ? 15.975 -7.017 -9.891 1.00 62.56 91 ARG A C 1
ATOM 718 O O . ARG A 1 91 ? 17.042 -7.407 -9.409 1.00 62.56 91 ARG A O 1
ATOM 725 N N . PRO A 1 92 ? 15.766 -7.004 -11.223 1.00 63.53 92 PRO A N 1
ATOM 726 C CA . PRO A 1 92 ? 16.875 -7.214 -12.134 1.00 63.53 92 PRO A CA 1
ATOM 727 C C . PRO A 1 92 ? 17.898 -6.101 -11.893 1.00 63.53 92 PRO A C 1
ATOM 729 O O . PRO A 1 92 ? 17.532 -4.936 -11.703 1.00 63.53 92 PRO A O 1
ATOM 732 N N . GLN A 1 93 ? 19.183 -6.446 -11.909 1.00 62.94 93 GLN A N 1
ATOM 733 C CA . GLN A 1 93 ? 20.257 -5.461 -11.974 1.00 62.94 93 GLN A CA 1
ATOM 734 C C . GLN A 1 93 ? 20.207 -4.814 -13.362 1.00 62.94 93 GLN A C 1
ATOM 736 O O . GLN A 1 93 ? 20.902 -5.217 -14.290 1.00 62.94 93 GLN A O 1
ATOM 741 N N . LEU A 1 94 ? 19.294 -3.854 -13.533 1.00 59.50 94 LEU A N 1
ATOM 742 C CA . LEU A 1 94 ? 19.271 -3.001 -14.712 1.00 59.50 94 LEU A CA 1
ATOM 743 C C . LEU A 1 94 ? 20.638 -2.315 -14.799 1.00 59.50 94 LEU A C 1
ATOM 745 O O . LEU A 1 94 ? 21.169 -1.927 -13.753 1.00 59.50 94 LEU A O 1
ATOM 749 N N . PRO A 1 95 ? 21.226 -2.184 -15.999 1.00 59.69 95 PRO A N 1
ATOM 750 C CA . PRO A 1 95 ? 22.518 -1.538 -16.145 1.00 59.69 95 PRO A CA 1
ATOM 751 C C . PRO A 1 95 ? 22.417 -0.122 -15.580 1.00 59.69 95 PRO A C 1
ATOM 753 O O . PRO A 1 95 ? 21.772 0.754 -16.157 1.00 59.69 95 PRO A O 1
ATOM 756 N N . MET A 1 96 ? 23.036 0.089 -14.420 1.00 61.84 96 MET A N 1
ATOM 757 C CA . MET A 1 96 ? 23.295 1.419 -13.906 1.00 61.84 96 MET A CA 1
ATOM 758 C C . MET A 1 96 ? 24.380 1.989 -14.805 1.00 61.84 96 MET A C 1
ATOM 760 O O . MET A 1 96 ? 25.553 1.675 -14.626 1.00 61.84 96 MET A O 1
ATOM 764 N N . GLN A 1 97 ? 23.996 2.751 -15.830 1.00 64.19 97 GLN A N 1
ATOM 765 C CA . GLN A 1 97 ? 24.977 3.572 -16.527 1.00 64.19 97 GLN A CA 1
ATOM 766 C C . GLN A 1 97 ? 25.635 4.466 -15.475 1.00 64.19 97 GLN A C 1
ATOM 768 O O . GLN A 1 97 ? 24.952 5.247 -14.809 1.00 64.19 97 GLN A O 1
ATOM 773 N N . GLU A 1 98 ? 26.944 4.308 -15.288 1.00 59.62 98 GLU A N 1
ATOM 774 C CA . GLU A 1 98 ? 27.725 5.279 -14.538 1.00 59.62 98 GLU A CA 1
ATOM 775 C C . GLU A 1 98 ? 27.637 6.595 -15.306 1.00 59.62 98 GLU A C 1
ATOM 777 O O . GLU A 1 98 ? 28.073 6.693 -16.454 1.00 59.62 98 GLU A O 1
ATOM 782 N N . ILE A 1 99 ? 27.007 7.598 -14.696 1.00 61.47 99 ILE A N 1
ATOM 783 C CA . ILE A 1 99 ? 27.081 8.965 -15.199 1.00 61.47 99 ILE A CA 1
ATOM 784 C C . ILE A 1 99 ? 28.535 9.389 -14.977 1.00 61.47 99 ILE A C 1
ATOM 786 O O . ILE A 1 99 ? 28.922 9.671 -13.843 1.00 61.47 99 ILE A O 1
ATOM 790 N N . THR A 1 100 ? 29.338 9.315 -16.040 1.00 54.97 100 THR A N 1
ATOM 791 C CA . THR A 1 100 ? 30.721 9.814 -16.081 1.00 54.97 100 THR A CA 1
ATOM 792 C C . THR A 1 100 ? 30.720 11.307 -16.367 1.00 54.97 100 THR A C 1
ATOM 794 O O . THR A 1 100 ? 29.888 11.736 -17.202 1.00 54.97 100 THR A O 1
#

pLDDT: mean 76.12, std 12.42, range [46.56, 93.5]

Secondary structure (DSSP, 8-state):
--HHHHHHHHHHHHHHSS-TTHHHHHHH-HHHHHHHHHHHHHHHTTSSPPPSEEPPSSTTSHHHHH-TT-EEHHHHHHHHHHHHHHHHHH----------

Radius of gyration: 15.88 Å; chains: 1; bounding box: 45×33×37 Å

Sequence (100 aa):
MSEDHVFWQTKLAARLHDPAEKALVLLRDPAGHENGTSRALKRLLGLEPLAENIDPDNDEVLSRVVFKKGLPLSTYRHVQRADRWAAAADRPQLPMQEIT

Foldseek 3Di:
DDPVVVVVVLVVCLVQLQDPCNVVCCVPDPCNPPVVVVVVVCCVVVVDPDDQFADRPDPPGPCCVVPVPHHGPVSVVVSVVVVVVVVVVVDDCDPPPPPD

Organism: NCBI:txid2364212